Protein AF-A0A5J9VV29-F1 (afdb_monomer_lite)

Sequence (65 aa):
MRKLEASDLIWGIATECGLDFDEIKAMVIDHINYAVTDVDGDHTFIAGDDLIQSDVILGLGLKRL

InterPro domains:
  IPR005013 Dolichyl-diphosphooligosaccharide--protein glycosyltransferase 48kDa subunit [PTHR10830] (5-59)

Foldseek 3Di:
DDDDDPVNVVQVVCVVVVHDDDDDPDADADPDVVVVPPDDDDRRDDDDLPDDPDCVPCNPVSPPD

Secondary structure (DSSP, 8-state):
-PPPPHHHHHHHHHHHTT----STT-----SSHHHHHT--S-S-----------HHHHTTTSTT-

pLDDT: mean 82.69, std 12.93, range [53.69, 9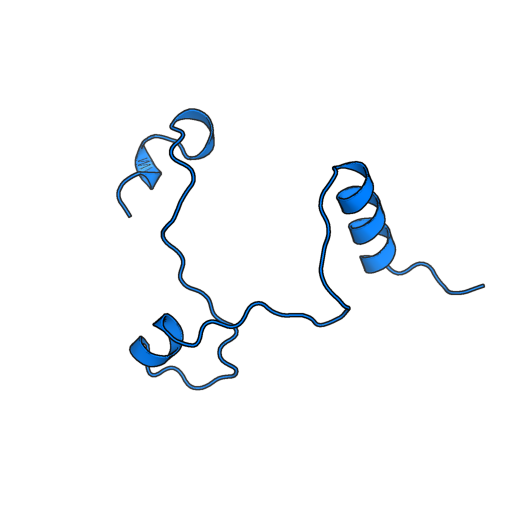8.0]

Radius of gyration: 16.96 Å; chains: 1; bounding box: 33×41×34 Å

Organism: NCBI:txid38414

Structure (mmCIF, N/CA/C/O backbone):
data_AF-A0A5J9VV29-F1
#
_entry.id   AF-A0A5J9VV29-F1
#
loop_
_atom_site.group_PDB
_atom_site.id
_atom_site.type_symbol
_atom_site.label_atom_id
_atom_site.label_alt_id
_atom_site.label_comp_id
_atom_site.label_asym_id
_atom_site.label_entity_id
_atom_site.label_seq_id
_atom_site.pdbx_PDB_ins_code
_atom_site.Cartn_x
_atom_site.Cartn_y
_atom_site.Cartn_z
_atom_site.occupancy
_atom_site.B_iso_or_equiv
_atom_site.auth_seq_id
_atom_site.auth_comp_id
_atom_site.auth_asym_id
_atom_site.auth_atom_id
_atom_site.pdbx_PDB_model_num
ATOM 1 N N . MET A 1 1 ? 16.228 16.954 -19.604 1.00 59.44 1 MET A N 1
ATOM 2 C CA . MET A 1 1 ? 15.099 16.924 -18.650 1.00 59.44 1 MET A CA 1
ATOM 3 C C . MET A 1 1 ? 14.652 15.477 -18.536 1.00 59.44 1 MET A C 1
ATOM 5 O O . MET A 1 1 ? 14.428 14.871 -19.578 1.00 59.44 1 MET A O 1
ATOM 9 N N . ARG A 1 2 ? 14.646 14.886 -17.333 1.00 71.94 2 ARG A N 1
ATOM 10 C CA . ARG A 1 2 ? 14.144 13.513 -17.145 1.00 71.94 2 ARG A CA 1
ATOM 11 C C . ARG A 1 2 ? 12.636 13.524 -17.405 1.00 71.94 2 ARG A C 1
ATOM 13 O O . ARG A 1 2 ? 11.974 14.491 -17.036 1.00 71.94 2 ARG A O 1
ATOM 20 N N . LYS A 1 3 ? 12.123 12.508 -18.095 1.00 81.62 3 LYS A N 1
ATOM 21 C CA . LYS A 1 3 ? 10.686 12.363 -18.330 1.00 81.62 3 LYS A CA 1
ATOM 22 C C . LYS A 1 3 ? 10.015 12.033 -16.994 1.00 81.62 3 LYS A C 1
ATOM 24 O O . LYS A 1 3 ? 10.546 11.206 -16.263 1.00 81.62 3 LYS A O 1
ATOM 29 N N . LEU A 1 4 ? 8.920 12.727 -16.687 1.00 84.19 4 LEU A N 1
ATOM 30 C CA . LEU A 1 4 ? 8.055 12.391 -15.558 1.00 84.19 4 LEU A CA 1
ATOM 31 C C . LEU A 1 4 ? 7.350 11.076 -15.881 1.00 84.19 4 LEU A C 1
ATOM 33 O O . LEU A 1 4 ? 6.643 10.989 -16.889 1.00 84.19 4 LEU A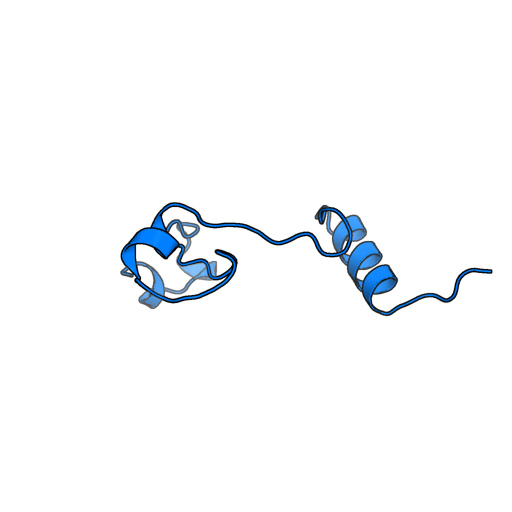 O 1
ATOM 37 N N . GLU A 1 5 ? 7.557 10.076 -15.039 1.00 91.94 5 GLU A N 1
ATOM 38 C CA . GLU A 1 5 ? 6.848 8.804 -15.106 1.00 91.94 5 GLU A CA 1
ATOM 39 C C . GLU A 1 5 ? 5.672 8.808 -14.119 1.00 91.94 5 GLU A C 1
ATOM 41 O O . GLU A 1 5 ? 5.626 9.598 -13.175 1.00 91.94 5 GLU A O 1
ATOM 46 N N . ALA A 1 6 ? 4.696 7.917 -14.315 1.00 93.62 6 ALA A N 1
ATOM 47 C CA . ALA A 1 6 ? 3.531 7.832 -13.426 1.00 93.62 6 ALA A CA 1
ATOM 48 C C . ALA A 1 6 ? 3.928 7.603 -11.953 1.00 93.62 6 ALA A C 1
ATOM 50 O O . ALA A 1 6 ? 3.280 8.130 -11.051 1.00 93.62 6 ALA A O 1
ATOM 51 N N . SER A 1 7 ? 5.024 6.873 -11.715 1.00 92.19 7 SER A N 1
ATOM 52 C CA . SER A 1 7 ? 5.591 6.653 -10.382 1.00 92.19 7 SER A CA 1
ATOM 53 C C . SER A 1 7 ? 6.038 7.944 -9.701 1.00 92.19 7 SER A C 1
ATOM 55 O O . SER A 1 7 ? 5.842 8.078 -8.499 1.00 92.19 7 SER A O 1
ATOM 57 N N . ASP A 1 8 ? 6.582 8.906 -10.452 1.00 93.44 8 ASP A N 1
ATOM 58 C CA . ASP A 1 8 ? 7.050 10.179 -9.893 1.00 93.44 8 ASP A CA 1
ATOM 59 C C . ASP A 1 8 ? 5.867 11.010 -9.374 1.00 93.44 8 ASP A C 1
ATOM 61 O O . ASP A 1 8 ? 5.951 11.638 -8.320 1.00 93.44 8 ASP A O 1
ATOM 65 N N . LEU A 1 9 ? 4.736 10.975 -10.092 1.00 94.75 9 LEU A N 1
ATOM 66 C CA . LEU A 1 9 ? 3.503 11.641 -9.669 1.00 94.75 9 LEU A CA 1
ATOM 67 C C . LEU A 1 9 ? 2.899 10.980 -8.424 1.00 94.75 9 LEU A C 1
ATOM 69 O O . LEU A 1 9 ? 2.488 11.681 -7.502 1.00 94.75 9 LEU A O 1
ATOM 73 N N . ILE A 1 10 ? 2.858 9.644 -8.388 1.00 94.69 10 ILE A N 1
ATOM 74 C CA . ILE A 1 10 ? 2.380 8.889 -7.219 1.00 94.69 10 ILE A CA 1
ATOM 75 C C . ILE A 1 10 ? 3.230 9.231 -5.988 1.00 94.69 10 ILE A C 1
ATOM 77 O O . ILE A 1 10 ? 2.674 9.466 -4.915 1.00 94.69 10 ILE A O 1
ATOM 81 N N . TRP A 1 11 ? 4.553 9.330 -6.157 1.00 95.19 11 TRP A N 1
ATOM 82 C CA . TRP A 1 11 ? 5.465 9.757 -5.095 1.00 95.19 11 TRP A CA 1
ATOM 83 C C . TRP A 1 11 ? 5.149 11.151 -4.579 1.00 95.19 11 TRP A C 1
ATOM 85 O O . TRP A 1 11 ? 5.021 11.344 -3.376 1.00 95.19 11 TRP A O 1
ATOM 95 N N . GLY A 1 12 ? 4.988 12.111 -5.495 1.00 95.31 12 GLY A N 1
ATOM 96 C CA . GLY A 1 12 ? 4.698 13.497 -5.140 1.00 95.31 12 GLY A CA 1
ATOM 97 C C . GLY A 1 12 ? 3.435 13.621 -4.289 1.00 95.31 12 GLY A C 1
ATOM 98 O O . GLY A 1 12 ? 3.469 14.254 -3.238 1.00 95.31 12 GLY A O 1
ATOM 99 N N . ILE A 1 13 ? 2.352 12.947 -4.689 1.00 96.44 13 ILE A N 1
ATOM 100 C CA . ILE A 1 13 ? 1.083 12.955 -3.942 1.00 96.44 13 ILE A CA 1
ATOM 101 C C . ILE A 1 13 ? 1.253 12.336 -2.548 1.00 96.44 13 ILE A C 1
ATOM 103 O O . ILE A 1 13 ? 0.728 12.873 -1.573 1.00 96.44 13 ILE A O 1
ATOM 107 N N . ALA A 1 14 ? 1.974 11.218 -2.437 1.00 96.88 14 ALA A N 1
ATOM 108 C CA . ALA A 1 14 ? 2.223 10.573 -1.151 1.00 96.88 14 ALA A CA 1
ATOM 109 C C . ALA A 1 14 ? 3.013 11.486 -0.205 1.00 96.88 14 ALA A C 1
ATOM 111 O O . ALA A 1 14 ? 2.572 11.704 0.924 1.00 96.88 14 ALA A O 1
ATOM 112 N N . THR A 1 15 ? 4.091 12.108 -0.689 1.00 96.62 15 THR A N 1
ATOM 113 C CA . THR A 1 15 ? 4.887 13.064 0.092 1.00 96.62 15 THR A CA 1
ATOM 114 C C . THR A 1 15 ? 4.055 14.267 0.541 1.00 96.62 15 THR A C 1
ATOM 116 O O . THR A 1 15 ? 4.143 14.674 1.698 1.00 96.62 15 THR A O 1
ATOM 119 N N . GLU A 1 16 ? 3.192 14.813 -0.322 1.00 97.88 16 GLU A N 1
ATOM 120 C CA . GLU A 1 16 ? 2.267 15.900 0.047 1.00 97.88 16 GLU A CA 1
ATOM 121 C C . GLU A 1 16 ? 1.261 15.481 1.133 1.00 97.88 16 GLU A C 1
ATOM 123 O O . GLU A 1 16 ? 0.820 16.314 1.926 1.00 97.88 16 GLU A O 1
ATOM 128 N N . CYS A 1 17 ? 0.932 14.191 1.207 1.00 98.00 17 CYS A N 1
ATOM 129 C CA . CYS A 1 17 ? 0.067 13.608 2.233 1.00 98.00 1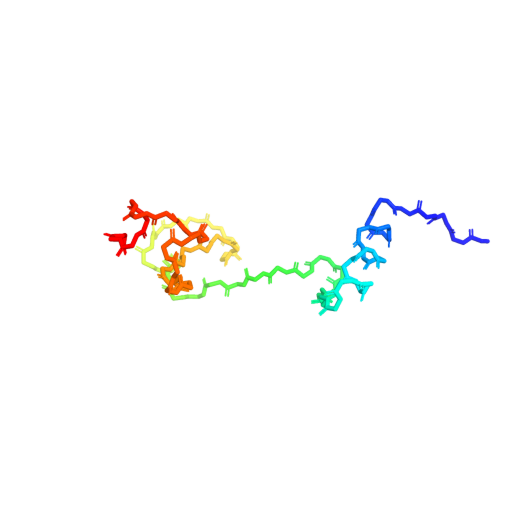7 CYS A CA 1
ATOM 130 C C . CYS A 1 17 ? 0.829 13.156 3.496 1.00 98.00 17 CYS A C 1
ATOM 132 O O . CYS A 1 17 ? 0.206 12.625 4.416 1.00 98.00 17 CYS A O 1
ATOM 134 N N . GLY A 1 18 ? 2.151 13.359 3.567 1.00 97.62 18 GLY A N 1
ATOM 135 C CA . GLY A 1 18 ? 2.996 12.926 4.686 1.00 97.62 18 GLY A CA 1
ATOM 136 C C . GLY A 1 18 ? 3.290 11.422 4.712 1.00 97.62 18 GLY A C 1
ATOM 137 O O . GLY A 1 18 ? 3.556 10.874 5.780 1.00 97.62 18 GLY A O 1
ATOM 138 N N . LEU A 1 19 ? 3.205 10.755 3.558 1.00 97.00 19 LEU A N 1
ATOM 139 C CA . LEU A 1 19 ? 3.572 9.355 3.370 1.00 97.00 19 LEU A CA 1
ATOM 140 C C . LEU A 1 19 ? 4.913 9.258 2.638 1.00 97.00 19 LEU A C 1
ATOM 142 O O . LEU A 1 19 ? 5.091 9.853 1.574 1.00 97.00 19 LEU A O 1
ATOM 146 N N . ASP A 1 20 ? 5.811 8.440 3.181 1.00 95.62 20 ASP A N 1
ATOM 147 C CA . ASP A 1 20 ? 7.096 8.121 2.570 1.00 95.62 20 ASP A CA 1
ATOM 148 C C . ASP A 1 20 ? 7.063 6.691 2.034 1.00 95.62 20 ASP A C 1
ATOM 150 O O . ASP A 1 20 ? 6.807 5.732 2.763 1.00 95.62 20 ASP A O 1
ATOM 154 N N . PHE A 1 21 ? 7.316 6.551 0.739 1.00 94.44 21 PHE A N 1
ATOM 155 C CA . PHE A 1 21 ? 7.568 5.257 0.125 1.00 94.44 21 PHE A CA 1
ATOM 156 C C . PHE A 1 21 ? 9.082 4.961 0.120 1.00 94.44 21 PHE A C 1
ATOM 158 O O . PHE A 1 21 ? 9.905 5.876 0.183 1.00 94.44 21 PHE A O 1
ATOM 165 N N . ASP A 1 22 ? 9.439 3.680 0.027 1.00 94.56 22 ASP A N 1
ATOM 166 C CA . ASP A 1 22 ? 10.832 3.204 0.008 1.00 94.56 22 ASP A CA 1
ATOM 167 C C . ASP A 1 22 ? 11.479 3.321 -1.392 1.00 94.56 22 ASP A C 1
ATOM 169 O O . ASP A 1 22 ? 10.962 3.970 -2.277 1.00 94.56 22 ASP A O 1
ATOM 173 N N . GLU A 1 23 ? 12.631 2.744 -1.680 1.00 91.69 23 GLU A N 1
ATOM 174 C CA . GLU A 1 23 ? 13.262 2.853 -3.003 1.00 91.69 23 GLU A CA 1
ATOM 175 C C . GLU A 1 23 ? 12.496 2.173 -4.164 1.00 91.69 23 GLU A C 1
ATOM 177 O O . GLU A 1 23 ? 11.574 1.369 -4.005 1.00 91.69 23 GLU A O 1
ATOM 182 N N . ILE A 1 24 ? 12.883 2.495 -5.404 1.00 90.19 24 ILE A N 1
ATOM 183 C CA . ILE A 1 24 ? 12.243 1.924 -6.598 1.00 90.19 24 ILE A CA 1
ATOM 184 C C . ILE A 1 24 ? 12.468 0.407 -6.620 1.00 90.19 24 ILE A C 1
ATOM 186 O O . ILE A 1 24 ? 13.606 -0.052 -6.559 1.00 90.19 24 ILE A O 1
ATOM 190 N N . LYS A 1 25 ? 11.386 -0.354 -6.838 1.00 89.19 25 LYS A N 1
ATOM 191 C CA . LYS A 1 25 ? 11.344 -1.830 -6.801 1.00 89.19 25 LYS A CA 1
ATOM 192 C C . LYS A 1 25 ? 11.484 -2.438 -5.401 1.00 89.19 25 LYS A C 1
ATOM 194 O O . LYS A 1 25 ? 11.616 -3.657 -5.313 1.00 89.19 25 LYS A O 1
ATOM 199 N N . ALA A 1 26 ? 11.421 -1.635 -4.340 1.00 91.94 26 ALA A N 1
ATOM 200 C CA . ALA A 1 26 ? 11.276 -2.167 -2.994 1.00 91.94 26 ALA A CA 1
ATOM 201 C C . ALA A 1 26 ? 9.974 -2.972 -2.874 1.00 91.94 26 ALA A C 1
ATOM 203 O O . ALA A 1 26 ? 8.940 -2.619 -3.450 1.00 91.94 26 ALA A O 1
ATOM 204 N N . MET A 1 27 ? 10.042 -4.067 -2.123 1.00 90.75 27 MET A N 1
ATOM 205 C CA . MET A 1 27 ? 8.905 -4.915 -1.785 1.00 90.75 27 MET A CA 1
ATOM 206 C C . MET A 1 27 ? 8.980 -5.260 -0.303 1.00 90.75 27 MET A C 1
ATOM 208 O O . MET A 1 27 ? 10.069 -5.409 0.248 1.00 90.75 27 MET A O 1
ATOM 212 N N . VAL A 1 28 ? 7.825 -5.399 0.341 1.00 89.38 28 VAL A N 1
ATOM 213 C CA . VAL A 1 28 ? 7.764 -5.909 1.711 1.00 89.38 28 VAL A CA 1
ATOM 214 C C . VAL A 1 28 ? 7.902 -7.432 1.651 1.00 89.38 28 VAL A C 1
ATOM 216 O O . VAL A 1 28 ? 7.250 -8.084 0.835 1.00 89.38 28 VAL A O 1
ATOM 219 N N . ILE A 1 29 ? 8.786 -7.982 2.484 1.00 88.56 29 ILE A N 1
ATOM 220 C CA . ILE A 1 29 ? 9.125 -9.407 2.501 1.00 88.56 29 ILE A CA 1
ATOM 221 C C . ILE A 1 29 ? 8.624 -10.029 3.801 1.00 88.56 29 ILE A C 1
ATOM 223 O O . ILE A 1 29 ? 8.945 -9.541 4.886 1.00 88.56 29 ILE A O 1
ATOM 227 N N . ASP A 1 30 ? 7.873 -11.122 3.692 1.00 82.50 30 ASP A N 1
ATOM 228 C CA . ASP A 1 30 ? 7.394 -11.900 4.834 1.00 82.50 30 ASP A CA 1
ATOM 229 C C . ASP A 1 30 ? 8.124 -13.246 4.891 1.00 82.50 30 ASP A C 1
ATOM 231 O O . ASP A 1 30 ? 7.899 -14.143 4.081 1.00 82.50 30 ASP A O 1
ATOM 235 N N . HIS A 1 31 ? 9.029 -13.399 5.857 1.00 74.00 31 HIS A N 1
ATOM 236 C CA . HIS A 1 31 ? 9.738 -14.663 6.067 1.00 74.00 31 HIS A CA 1
ATOM 237 C C . HIS A 1 31 ? 8.974 -15.646 6.964 1.00 74.00 31 HIS A C 1
ATOM 239 O O . HIS A 1 31 ? 9.299 -16.832 6.957 1.00 74.00 31 HIS A O 1
ATOM 245 N N . ILE A 1 32 ? 7.997 -15.182 7.749 1.00 73.31 32 ILE A N 1
ATOM 246 C CA . ILE A 1 32 ? 7.337 -15.994 8.778 1.00 73.31 32 ILE A CA 1
ATOM 247 C C . ILE A 1 32 ? 6.093 -16.654 8.198 1.00 73.31 32 ILE A C 1
ATOM 249 O O . ILE A 1 32 ? 5.995 -17.880 8.217 1.00 73.31 32 ILE A O 1
ATOM 253 N N . ASN A 1 33 ? 5.162 -15.879 7.644 1.00 66.25 33 ASN A N 1
ATOM 254 C CA . ASN A 1 33 ? 3.898 -16.442 7.168 1.00 66.25 33 ASN A CA 1
ATOM 255 C C . ASN A 1 33 ? 4.063 -17.152 5.827 1.00 66.25 33 ASN A C 1
ATOM 257 O O . ASN A 1 33 ? 3.418 -18.171 5.596 1.00 66.25 33 ASN A O 1
ATOM 261 N N . TYR A 1 34 ? 4.983 -16.693 4.977 1.00 62.44 34 TYR A N 1
ATOM 262 C CA . TYR A 1 34 ? 5.319 -17.407 3.747 1.00 62.44 34 TYR A CA 1
ATOM 263 C C . TYR A 1 34 ? 5.778 -18.846 4.032 1.00 62.44 34 TYR A C 1
ATOM 265 O O . TYR A 1 34 ? 5.283 -19.785 3.406 1.00 62.44 34 TYR A O 1
ATOM 273 N N . ALA A 1 35 ? 6.651 -19.036 5.032 1.00 59.78 35 ALA A N 1
ATOM 274 C CA . ALA A 1 35 ? 7.188 -20.349 5.400 1.00 59.78 35 ALA A CA 1
ATOM 275 C C . ALA A 1 35 ? 6.107 -21.344 5.865 1.00 59.78 35 ALA A C 1
ATOM 277 O O . ALA A 1 35 ? 6.324 -22.551 5.825 1.00 59.78 35 ALA A O 1
ATOM 278 N N . VAL A 1 36 ? 4.940 -20.850 6.288 1.00 62.09 36 VAL A N 1
ATOM 279 C CA . VAL A 1 36 ? 3.797 -21.670 6.717 1.00 62.09 36 VAL A CA 1
ATOM 280 C C . VAL A 1 36 ? 2.936 -22.124 5.529 1.00 62.09 36 VAL A C 1
ATOM 282 O O . VAL A 1 36 ? 2.207 -23.106 5.645 1.00 62.09 36 VAL A O 1
ATOM 285 N N . THR A 1 37 ? 3.014 -21.441 4.384 1.00 62.38 37 THR A N 1
ATOM 286 C CA . THR A 1 37 ? 2.101 -21.661 3.247 1.00 62.38 37 THR A CA 1
ATOM 287 C C . THR A 1 37 ? 2.602 -22.653 2.186 1.00 62.38 37 THR A C 1
ATOM 289 O O . THR A 1 37 ? 1.814 -23.029 1.322 1.00 62.38 37 THR A O 1
ATOM 292 N N . ASP A 1 38 ? 3.863 -23.107 2.263 1.00 61.88 38 ASP A N 1
ATOM 293 C CA . ASP A 1 38 ? 4.516 -24.063 1.333 1.00 61.88 38 ASP A CA 1
ATOM 294 C C . ASP A 1 38 ? 4.344 -23.698 -0.162 1.00 61.88 38 ASP A C 1
ATOM 296 O O . ASP A 1 38 ? 4.303 -24.550 -1.050 1.00 61.88 38 ASP A O 1
ATOM 300 N N . VAL A 1 39 ? 4.189 -22.399 -0.441 1.00 64.50 39 VAL A N 1
ATOM 301 C CA . VAL A 1 39 ? 4.060 -21.844 -1.793 1.00 64.50 39 VAL A CA 1
ATOM 302 C C . VAL A 1 39 ? 5.465 -21.542 -2.307 1.00 64.50 39 VAL A C 1
ATOM 304 O O . VAL A 1 39 ? 6.238 -20.926 -1.586 1.00 64.50 39 VAL A O 1
ATOM 307 N N . ASP A 1 40 ? 5.797 -21.946 -3.534 1.00 65.62 40 ASP A N 1
ATOM 308 C CA . ASP A 1 40 ? 7.047 -21.560 -4.213 1.00 65.62 40 ASP A CA 1
ATOM 309 C C . ASP A 1 40 ? 7.000 -20.078 -4.663 1.00 65.62 40 ASP A C 1
ATOM 311 O O . ASP A 1 40 ? 5.979 -19.623 -5.188 1.00 65.62 40 ASP A O 1
ATOM 315 N N . GLY A 1 41 ? 8.097 -19.319 -4.510 1.00 71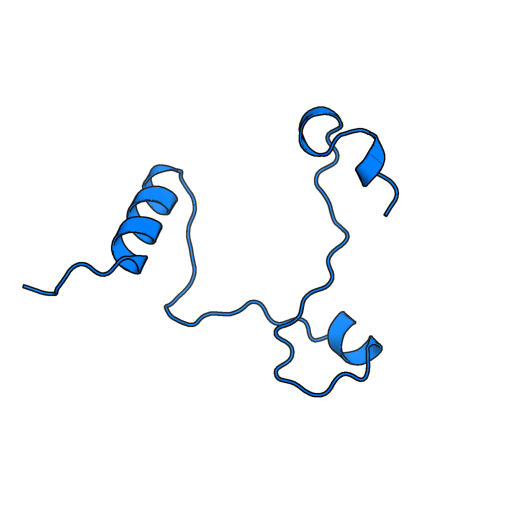.06 41 GLY A N 1
ATOM 316 C CA . GLY A 1 41 ? 8.152 -17.880 -4.824 1.00 71.06 41 GLY A CA 1
ATOM 317 C C . GLY A 1 41 ? 9.179 -17.042 -4.033 1.00 71.06 41 GLY A C 1
ATOM 318 O O . GLY A 1 41 ? 10.037 -17.564 -3.327 1.00 71.06 41 GLY A O 1
ATOM 319 N N . ASP A 1 42 ? 9.089 -15.709 -4.163 1.00 76.50 42 ASP A N 1
ATOM 320 C CA . ASP A 1 42 ? 10.089 -14.735 -3.670 1.00 76.50 42 ASP A CA 1
ATOM 321 C C . ASP A 1 42 ? 9.756 -14.118 -2.289 1.00 76.50 42 ASP A C 1
ATOM 323 O O . ASP A 1 42 ? 10.206 -13.018 -1.973 1.00 76.50 42 ASP A O 1
ATOM 327 N N . HIS A 1 43 ? 8.953 -14.782 -1.445 1.00 82.94 43 HIS A N 1
ATOM 328 C CA . HIS A 1 43 ? 8.559 -14.273 -0.112 1.00 82.94 43 HIS A CA 1
ATOM 329 C C . HIS A 1 43 ? 7.854 -12.890 -0.108 1.00 82.94 43 HIS A C 1
ATOM 331 O O . HIS A 1 43 ? 7.780 -12.220 0.922 1.00 82.94 43 HIS A O 1
ATOM 337 N N . THR A 1 44 ? 7.311 -12.445 -1.247 1.00 85.19 44 THR A N 1
ATOM 338 C CA . THR A 1 44 ? 6.660 -11.127 -1.404 1.00 85.19 44 THR A CA 1
ATOM 339 C C . THR A 1 44 ? 5.149 -11.142 -1.151 1.00 85.19 44 THR A C 1
ATOM 341 O O . THR A 1 44 ? 4.502 -10.098 -1.218 1.00 85.19 44 THR A O 1
ATOM 344 N N . PHE A 1 45 ? 4.547 -12.319 -0.946 1.00 82.62 45 PHE A N 1
ATOM 345 C CA . PHE A 1 45 ? 3.131 -12.438 -0.595 1.00 82.62 45 PHE A CA 1
ATOM 346 C C . PHE A 1 45 ? 2.973 -12.353 0.923 1.00 82.62 45 PHE A C 1
ATOM 348 O O . PHE A 1 45 ? 3.583 -13.133 1.649 1.00 82.62 45 PHE A O 1
ATOM 355 N N . ILE A 1 46 ? 2.155 -11.408 1.388 1.00 83.88 46 ILE A N 1
ATOM 356 C CA . ILE A 1 46 ? 2.042 -11.053 2.806 1.00 83.88 46 ILE A CA 1
ATOM 357 C C . ILE A 1 46 ? 0.614 -11.313 3.267 1.00 83.88 46 ILE A C 1
ATOM 359 O O . ILE A 1 46 ? -0.339 -10.811 2.664 1.00 83.88 46 ILE A O 1
ATOM 363 N N . ALA A 1 47 ? 0.475 -12.053 4.362 1.00 80.19 47 ALA A N 1
ATOM 364 C CA . ALA A 1 47 ? -0.774 -12.194 5.098 1.00 80.19 47 ALA A CA 1
ATOM 365 C C . ALA A 1 47 ? -0.637 -11.433 6.424 1.00 80.19 47 ALA A C 1
ATOM 367 O O . ALA A 1 47 ? 0.191 -11.797 7.253 1.00 80.19 47 ALA A O 1
ATOM 368 N N . GLY A 1 48 ? -1.412 -10.361 6.606 1.00 81.75 48 GLY A N 1
ATOM 369 C CA . GLY A 1 48 ? -1.390 -9.538 7.819 1.00 81.75 48 GLY A CA 1
ATOM 370 C C . GLY A 1 48 ? -2.768 -9.439 8.468 1.00 81.75 48 GLY A C 1
ATOM 371 O O . GLY A 1 48 ? -3.772 -9.319 7.766 1.00 81.75 48 GLY A O 1
ATOM 372 N N . ASP A 1 49 ? -2.798 -9.472 9.799 1.00 85.25 49 ASP A N 1
ATOM 373 C CA . ASP A 1 49 ? -4.003 -9.470 10.642 1.00 85.25 49 ASP A CA 1
ATOM 374 C C . ASP A 1 49 ? -4.000 -8.374 11.731 1.00 85.25 49 ASP A C 1
ATOM 376 O O . ASP A 1 49 ? -5.032 -8.120 12.354 1.00 85.25 49 ASP A O 1
ATOM 380 N N . ASP A 1 50 ? -2.885 -7.656 11.919 1.00 87.50 50 ASP A N 1
ATOM 381 C CA . ASP A 1 50 ? -2.785 -6.534 12.864 1.00 87.50 50 ASP A CA 1
ATOM 382 C C . ASP A 1 50 ? -3.440 -5.259 12.308 1.00 87.50 50 ASP A C 1
ATOM 384 O O . ASP A 1 50 ? -2.804 -4.318 11.824 1.00 87.50 50 ASP A O 1
ATOM 388 N N . LE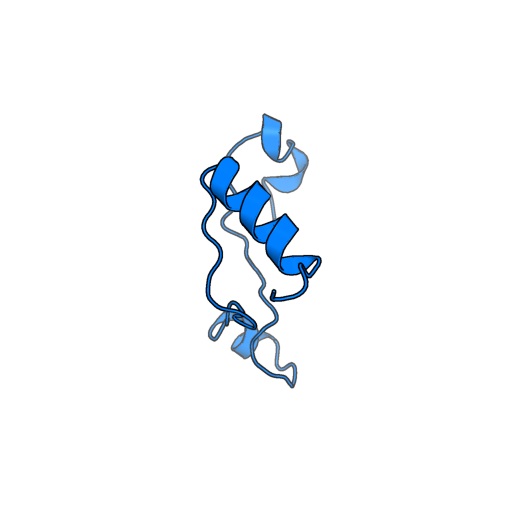U A 1 51 ? -4.770 -5.265 12.308 1.00 88.38 51 LEU A N 1
ATOM 389 C CA . LEU A 1 51 ? -5.590 -4.194 11.762 1.00 88.38 51 LEU A CA 1
ATOM 390 C C . LEU A 1 51 ? -5.817 -3.067 12.783 1.00 88.38 51 LEU A C 1
ATOM 392 O O . LEU A 1 51 ? -5.986 -3.292 13.985 1.00 88.38 51 LEU A O 1
ATOM 396 N N . ILE A 1 52 ? -5.948 -1.831 12.287 1.00 90.69 52 ILE A N 1
ATOM 397 C CA . ILE A 1 52 ? -6.332 -0.681 13.117 1.00 90.69 52 ILE A CA 1
ATOM 398 C C . ILE A 1 52 ? -7.686 -0.914 13.804 1.00 90.69 52 ILE A C 1
ATOM 400 O O . ILE A 1 52 ? -8.699 -1.172 13.163 1.00 90.69 52 ILE A O 1
ATOM 404 N N . GLN A 1 53 ? -7.757 -0.752 15.123 1.00 88.94 53 GLN A N 1
ATOM 405 C CA . GLN A 1 53 ? -8.982 -1.032 15.879 1.00 88.94 53 GLN A CA 1
ATOM 406 C C . GLN A 1 53 ? -10.012 0.108 15.762 1.00 88.94 53 GLN A C 1
ATOM 408 O O . GLN A 1 53 ? -10.192 0.904 16.683 1.00 88.94 53 GLN A O 1
ATOM 413 N N . SER A 1 54 ? -10.710 0.201 14.624 1.00 89.69 54 SER A N 1
ATOM 414 C CA . SER A 1 54 ? -11.708 1.247 14.350 1.00 89.69 54 SER A CA 1
ATOM 415 C C . SER A 1 54 ? -12.932 0.720 13.597 1.00 89.69 54 SER A C 1
ATOM 417 O O . SER A 1 54 ? -12.830 0.295 12.448 1.00 89.69 54 SER A O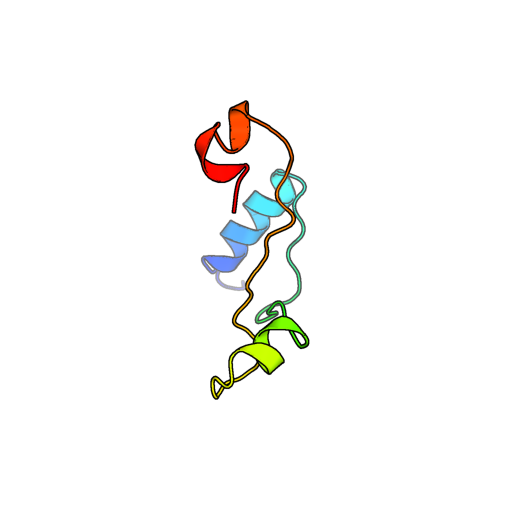 1
ATOM 419 N N . ASP A 1 55 ? -14.113 0.819 14.220 1.00 90.12 55 ASP A N 1
ATOM 420 C CA . ASP A 1 55 ? -15.398 0.456 13.591 1.00 90.12 55 ASP A CA 1
ATOM 421 C C . ASP A 1 55 ? -15.763 1.354 12.412 1.00 90.12 55 ASP A C 1
ATOM 423 O O . ASP A 1 55 ? -16.461 0.925 11.501 1.00 90.12 55 ASP A O 1
ATOM 427 N N . VAL A 1 56 ? -15.317 2.610 12.436 1.00 92.50 56 VAL A N 1
ATOM 428 C CA . VAL A 1 56 ? -15.646 3.583 11.389 1.00 92.50 56 VAL A CA 1
ATOM 429 C C . VAL A 1 56 ? -14.821 3.317 10.133 1.00 92.50 56 VAL A C 1
ATOM 431 O O . VAL A 1 56 ? -15.339 3.443 9.029 1.00 92.50 56 VAL A O 1
ATOM 434 N N . ILE A 1 57 ? -13.549 2.939 10.300 1.00 90.81 57 ILE A N 1
ATOM 435 C CA . ILE A 1 57 ? -12.618 2.730 9.183 1.00 90.81 57 ILE A CA 1
ATOM 436 C C . ILE A 1 57 ? -12.762 1.317 8.606 1.00 90.81 57 ILE A C 1
ATOM 438 O O . ILE A 1 57 ? -12.822 1.166 7.390 1.00 90.81 57 ILE A O 1
ATOM 442 N N . LEU A 1 58 ? -12.841 0.286 9.456 1.00 88.50 58 LEU A N 1
ATOM 443 C CA . LEU A 1 58 ? -12.905 -1.114 9.014 1.00 88.50 58 LEU A CA 1
ATOM 444 C C . LEU A 1 58 ? -14.333 -1.665 8.908 1.00 88.50 58 LEU A C 1
ATOM 446 O O . LEU A 1 58 ? -14.551 -2.734 8.342 1.00 88.50 58 LEU A O 1
ATOM 450 N N . GLY A 1 59 ? -15.325 -0.971 9.465 1.00 86.06 59 GLY A N 1
ATOM 451 C CA . GLY A 1 59 ? -16.651 -1.547 9.657 1.00 86.06 59 GLY A CA 1
ATOM 452 C C . GLY A 1 59 ? -16.656 -2.662 10.711 1.00 86.06 59 GLY A C 1
ATOM 453 O O . GLY A 1 59 ? -15.635 -3.230 11.094 1.00 86.06 59 GLY A O 1
ATOM 454 N N . LEU A 1 60 ? -17.851 -3.020 11.181 1.00 76.44 60 LEU A N 1
ATOM 455 C CA . LEU A 1 60 ? -18.023 -4.034 12.232 1.00 76.44 60 LEU A CA 1
ATOM 456 C C . LEU A 1 60 ? -17.629 -5.457 11.788 1.00 76.44 60 LEU A C 1
ATOM 458 O O . LEU A 1 60 ? -17.334 -6.304 12.629 1.00 76.44 60 LEU A O 1
ATOM 462 N N . GLY A 1 61 ? -17.651 -5.737 10.480 1.00 68.12 61 GLY A N 1
ATOM 463 C CA . GLY A 1 61 ? -17.451 -7.082 9.930 1.00 68.12 61 GLY A CA 1
ATOM 464 C C . GLY A 1 61 ? -15.995 -7.550 9.881 1.00 68.12 61 GLY A C 1
ATOM 465 O O . GLY A 1 61 ? -15.756 -8.751 9.944 1.00 68.12 61 GLY A O 1
ATOM 466 N N . LEU A 1 62 ? -15.030 -6.627 9.809 1.00 60.75 62 LEU A N 1
ATOM 467 C CA . LEU A 1 62 ? -13.603 -6.950 9.652 1.00 60.75 62 LEU A CA 1
ATOM 468 C C . LEU A 1 62 ? -12.848 -7.087 10.984 1.00 60.75 62 LEU A C 1
ATOM 470 O O . LEU A 1 62 ? -11.687 -7.469 10.991 1.00 60.75 62 LEU A O 1
ATOM 474 N N . LYS A 1 63 ? -13.505 -6.848 12.126 1.00 57.41 63 LYS A N 1
ATOM 475 C CA . LYS A 1 63 ? -12.911 -6.969 13.473 1.00 57.41 63 LYS A CA 1
ATOM 476 C C . LYS A 1 63 ? -12.687 -8.407 13.971 1.00 57.41 63 LYS A C 1
ATOM 478 O O . LYS A 1 63 ? -12.370 -8.594 15.142 1.00 57.41 63 LYS A O 1
ATOM 483 N N . ARG A 1 64 ? -12.976 -9.423 13.155 1.00 53.69 64 ARG A N 1
ATOM 484 C CA . ARG A 1 64 ? -13.025 -10.836 13.582 1.00 53.69 64 ARG A CA 1
ATOM 485 C C . ARG A 1 64 ? -12.239 -11.800 12.687 1.00 53.69 64 ARG A C 1
ATOM 487 O O . ARG A 1 64 ? -12.452 -13.004 12.821 1.00 53.69 64 ARG A O 1
ATOM 494 N N . LEU A 1 65 ? -11.428 -11.285 11.764 1.00 55.78 65 LEU A N 1
ATOM 495 C CA . LEU A 1 65 ? -10.457 -12.115 11.049 1.00 55.78 65 LEU A CA 1
ATOM 496 C C . LEU A 1 65 ? -9.275 -12.423 11.967 1.00 55.78 65 LEU A C 1
ATOM 498 O O . LEU A 1 65 ? -8.934 -11.525 12.768 1.00 55.78 65 LEU A O 1
#